Protein AF-A0A969HIW1-F1 (afdb_monomer_lite)

Secondary structure (DSSP, 8-state):
-EEEEEEETTEEEEEEE-SSHHHHTTT----GGGS--TT-EEEPPTTS-SEEEETTT-PEEE-SSEEEHHHH-SSSS-EEEEE-

Structure (mmCIF, N/CA/C/O backbone):
data_AF-A0A969HIW1-F1
#
_entry.id   AF-A0A969HIW1-F1
#
loop_
_atom_site.group_PDB
_atom_site.id
_atom_site.type_symbol
_atom_site.label_atom_id
_atom_site.label_alt_id
_atom_site.label_comp_id
_atom_site.label_asym_id
_atom_site.label_entity_id
_atom_site.label_seq_id
_atom_site.pdbx_PDB_ins_code
_atom_site.Cartn_x
_atom_site.Cartn_y
_atom_site.Cartn_z
_atom_site.occupancy
_atom_site.B_iso_or_equiv
_atom_site.auth_seq_id
_atom_site.auth_comp_id
_atom_site.auth_asym_id
_atom_site.auth_atom_id
_atom_site.pdbx_PDB_model_num
ATOM 1 N N . MET A 1 1 ? 4.675 -10.433 -2.504 1.00 87.38 1 MET A N 1
ATOM 2 C CA . MET A 1 1 ? 4.393 -9.185 -1.763 1.00 87.38 1 MET A CA 1
ATOM 3 C C . MET A 1 1 ? 4.488 -9.487 -0.281 1.00 87.38 1 MET A C 1
ATOM 5 O O . MET A 1 1 ? 4.246 -10.627 0.096 1.00 87.38 1 MET A O 1
ATOM 9 N N . LEU A 1 2 ? 4.834 -8.490 0.523 1.00 94.19 2 LEU A N 1
ATOM 10 C CA . LEU A 1 2 ? 4.699 -8.523 1.970 1.00 94.19 2 LEU A CA 1
ATOM 11 C C . LEU A 1 2 ? 3.711 -7.427 2.372 1.00 94.19 2 LEU A C 1
ATOM 13 O O . LEU A 1 2 ? 3.862 -6.282 1.951 1.00 94.19 2 LEU A O 1
ATOM 17 N N . ALA A 1 3 ? 2.705 -7.779 3.163 1.00 95.44 3 ALA A N 1
ATOM 18 C CA . ALA A 1 3 ? 1.791 -6.823 3.766 1.00 95.44 3 ALA A CA 1
ATOM 19 C C . ALA A 1 3 ? 1.528 -7.245 5.207 1.00 95.44 3 ALA A C 1
ATOM 21 O O . ALA A 1 3 ? 1.305 -8.427 5.470 1.00 95.44 3 ALA A O 1
ATOM 22 N N . PHE A 1 4 ? 1.565 -6.294 6.131 1.00 95.44 4 PHE A N 1
ATOM 23 C CA . PHE A 1 4 ? 1.228 -6.551 7.524 1.00 95.44 4 PHE A CA 1
ATOM 24 C C . PHE A 1 4 ? 0.606 -5.324 8.173 1.00 95.44 4 PHE A C 1
ATOM 26 O O . PHE A 1 4 ? 0.814 -4.188 7.743 1.00 95.44 4 PHE A O 1
ATOM 33 N N . ILE A 1 5 ? -0.152 -5.577 9.236 1.00 94.06 5 ILE A N 1
ATOM 34 C CA . ILE A 1 5 ? -0.770 -4.541 10.053 1.00 94.06 5 ILE A CA 1
ATOM 35 C C . ILE A 1 5 ? -0.233 -4.649 11.469 1.00 94.06 5 ILE A C 1
ATOM 37 O O . ILE A 1 5 ? -0.179 -5.735 12.046 1.00 94.06 5 ILE A O 1
ATOM 41 N N . ARG A 1 6 ? 0.126 -3.505 12.045 1.00 93.88 6 ARG A N 1
ATOM 42 C CA . ARG A 1 6 ? 0.491 -3.373 13.452 1.00 93.88 6 ARG A CA 1
ATOM 43 C C . ARG A 1 6 ? -0.483 -2.432 14.141 1.00 93.88 6 ARG A C 1
ATOM 45 O O . ARG A 1 6 ? -0.703 -1.320 13.676 1.00 93.88 6 ARG A O 1
ATOM 52 N N . ARG A 1 7 ? -1.034 -2.857 15.275 1.00 91.94 7 ARG A N 1
ATOM 53 C CA . ARG A 1 7 ? -1.838 -1.996 16.150 1.00 91.94 7 ARG A CA 1
ATOM 54 C C . ARG A 1 7 ? -0.978 -1.504 17.306 1.00 91.94 7 ARG A C 1
ATOM 56 O O . ARG A 1 7 ? -0.274 -2.299 17.925 1.00 91.94 7 ARG A O 1
ATOM 63 N N . SER A 1 8 ? -1.009 -0.204 17.576 1.00 90.69 8 SER A N 1
ATOM 64 C CA . SER A 1 8 ? -0.264 0.422 18.672 1.00 90.69 8 SER A CA 1
ATOM 65 C C . SER A 1 8 ? -0.996 1.675 19.139 1.00 90.69 8 SER A C 1
ATOM 67 O O . SER A 1 8 ? -1.333 2.515 18.314 1.00 90.69 8 SER A O 1
ATOM 69 N N . GLN A 1 9 ? -1.231 1.809 20.449 1.00 87.81 9 GLN A N 1
ATOM 70 C CA . GLN A 1 9 ? -1.868 2.991 21.059 1.00 87.81 9 GLN A CA 1
ATOM 71 C C . GLN A 1 9 ? -3.202 3.406 20.395 1.00 87.81 9 GLN A C 1
ATOM 73 O O . GLN A 1 9 ? -3.440 4.580 20.139 1.00 87.81 9 GLN A O 1
ATOM 78 N N . GLY A 1 10 ? -4.064 2.438 20.066 1.00 87.38 10 GLY A N 1
ATOM 79 C CA . GLY A 1 10 ? -5.361 2.702 19.419 1.00 87.38 10 GLY A CA 1
ATOM 80 C C . GLY A 1 10 ? -5.288 3.023 17.922 1.00 87.38 10 GLY A C 1
ATOM 81 O O . GLY A 1 10 ? -6.325 3.123 17.281 1.00 87.38 10 GLY A O 1
ATOM 82 N N . GLN A 1 11 ? -4.088 3.115 17.349 1.00 90.62 11 GLN A N 1
ATOM 83 C CA . GLN A 1 11 ? -3.865 3.362 15.928 1.00 90.62 11 GLN A CA 1
ATOM 84 C C . GLN A 1 11 ? -3.509 2.067 15.194 1.00 90.62 11 GLN A C 1
ATOM 86 O O . GLN A 1 11 ? -2.810 1.196 15.731 1.00 90.62 11 GL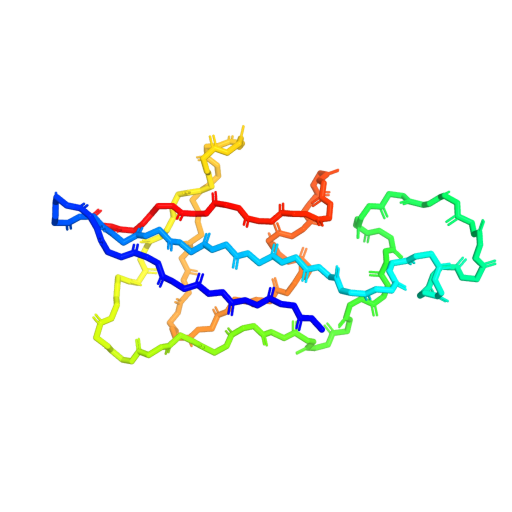N A O 1
ATOM 91 N N . SER A 1 12 ? -3.974 1.940 13.951 1.00 93.25 12 SER A N 1
ATOM 92 C CA . SER A 1 12 ? -3.594 0.859 13.040 1.00 93.25 12 SER A CA 1
ATOM 93 C C . SER A 1 12 ? -2.588 1.369 12.019 1.00 93.25 12 SER A C 1
ATOM 95 O O . SER A 1 12 ? -2.784 2.400 11.388 1.00 93.25 12 SER A O 1
ATOM 97 N N . TYR A 1 13 ? -1.516 0.618 11.830 1.00 95.00 13 TYR A N 1
ATOM 98 C CA . TYR A 1 13 ? -0.467 0.912 10.868 1.00 95.00 13 TYR A CA 1
ATOM 99 C C . TYR A 1 13 ? -0.407 -0.213 9.848 1.00 95.00 13 TYR A C 1
ATOM 101 O O . TYR A 1 13 ? -0.168 -1.359 10.224 1.00 95.00 13 TYR A O 1
ATOM 109 N N . LEU A 1 14 ? -0.620 0.103 8.577 1.00 95.06 14 LEU A N 1
ATOM 110 C CA . LEU A 1 14 ? -0.505 -0.826 7.461 1.00 95.06 14 LEU A CA 1
ATOM 111 C C . LEU A 1 14 ? 0.810 -0.569 6.729 1.00 95.06 14 LEU A C 1
ATOM 113 O O . LEU A 1 14 ? 1.089 0.558 6.325 1.00 95.06 14 LEU A O 1
ATOM 117 N N . VAL A 1 15 ? 1.591 -1.625 6.522 1.00 96.31 15 VAL A N 1
ATOM 118 C CA . VAL A 1 15 ? 2.809 -1.584 5.711 1.00 96.31 15 VAL A CA 1
ATOM 119 C C . VAL A 1 15 ? 2.662 -2.566 4.560 1.00 96.31 15 VAL A C 1
ATOM 121 O O . VAL A 1 15 ? 2.333 -3.734 4.781 1.00 96.31 15 VAL A O 1
ATOM 124 N N . VAL A 1 16 ? 2.924 -2.103 3.338 1.00 96.06 16 VAL A N 1
ATOM 125 C CA . VAL A 1 16 ? 2.896 -2.929 2.123 1.00 96.06 16 VAL A CA 1
ATOM 126 C C . VAL A 1 16 ? 4.177 -2.698 1.337 1.00 96.06 16 VAL A C 1
ATOM 128 O O . VAL A 1 16 ? 4.534 -1.560 1.039 1.00 96.06 16 VAL A O 1
ATOM 131 N N . ALA A 1 17 ? 4.858 -3.783 0.980 1.00 94.88 17 ALA A N 1
ATOM 132 C CA . ALA A 1 17 ? 6.067 -3.751 0.173 1.00 94.88 17 ALA A CA 1
ATOM 133 C C . ALA A 1 17 ? 6.035 -4.852 -0.905 1.00 9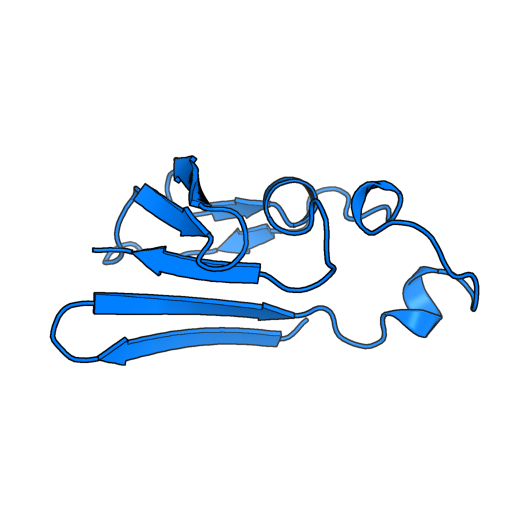4.88 17 ALA A C 1
ATOM 135 O O . ALA A 1 17 ? 5.666 -6.006 -0.632 1.00 94.88 17 ALA A O 1
ATOM 136 N N . PRO A 1 18 ? 6.437 -4.546 -2.148 1.00 92.50 18 PRO A N 1
ATOM 137 C CA . PRO A 1 18 ? 6.619 -5.562 -3.164 1.00 92.50 18 PRO A CA 1
ATOM 138 C C . PRO A 1 18 ? 7.825 -6.443 -2.821 1.00 92.50 18 PRO A C 1
ATOM 140 O O . PRO A 1 18 ? 8.834 -5.986 -2.293 1.00 92.50 18 PRO A O 1
ATOM 143 N N . LEU A 1 19 ? 7.735 -7.725 -3.177 1.00 90.81 19 LEU A N 1
ATOM 144 C CA . LEU A 1 19 ? 8.887 -8.629 -3.158 1.00 90.81 19 LEU A CA 1
ATOM 145 C C . LEU A 1 19 ? 9.403 -8.766 -4.589 1.00 90.81 19 LEU A C 1
ATOM 147 O O . LEU A 1 19 ? 8.613 -8.718 -5.529 1.00 90.81 19 LEU A O 1
ATOM 151 N N . TYR A 1 20 ? 10.710 -8.963 -4.748 1.00 87.75 20 TYR A N 1
ATOM 152 C CA . TYR A 1 20 ? 11.347 -9.183 -6.053 1.00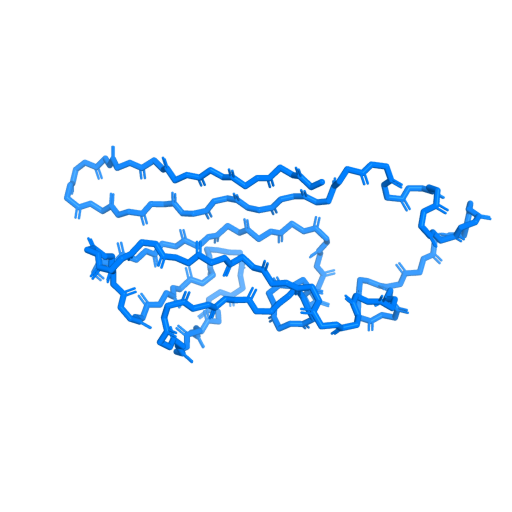 87.75 20 TYR A CA 1
ATOM 153 C C . TYR A 1 20 ? 11.143 -8.042 -7.071 1.00 87.75 20 TYR A C 1
ATOM 155 O O . TYR A 1 20 ? 11.050 -8.293 -8.271 1.00 87.75 20 TYR A O 1
ATOM 163 N N . LEU A 1 21 ? 11.122 -6.785 -6.611 1.00 85.50 21 LEU A N 1
ATOM 164 C CA . LEU A 1 21 ? 10.906 -5.593 -7.445 1.00 85.50 21 LEU A CA 1
ATOM 165 C C . LEU A 1 21 ? 11.794 -5.549 -8.702 1.00 85.50 21 LEU A C 1
ATOM 167 O O . LEU A 1 21 ? 11.300 -5.322 -9.803 1.00 85.50 21 LEU A O 1
ATOM 171 N N . ALA A 1 22 ? 13.083 -5.873 -8.561 1.00 83.00 22 ALA A N 1
ATOM 172 C CA . ALA A 1 22 ? 14.026 -5.910 -9.680 1.00 83.00 22 ALA A CA 1
ATOM 173 C C . ALA A 1 22 ? 13.630 -6.909 -10.789 1.00 83.00 22 ALA A C 1
ATOM 175 O O . ALA A 1 22 ? 13.899 -6.667 -11.967 1.00 83.00 22 ALA A O 1
ATOM 176 N N . ARG A 1 23 ? 12.962 -8.019 -10.439 1.00 83.50 23 ARG A N 1
ATOM 177 C CA . ARG A 1 23 ? 12.472 -9.004 -11.417 1.00 83.50 23 ARG A CA 1
ATOM 178 C C . ARG A 1 23 ? 11.242 -8.501 -12.165 1.00 83.50 23 ARG A C 1
ATOM 180 O O . ARG A 1 23 ? 11.137 -8.753 -13.361 1.00 83.50 23 ARG A O 1
ATOM 187 N N . MET A 1 24 ? 10.350 -7.769 -11.492 1.00 79.06 24 MET A N 1
ATOM 188 C CA . MET A 1 24 ? 9.124 -7.239 -12.107 1.00 79.06 24 MET A CA 1
ATOM 189 C C . MET A 1 24 ? 9.433 -6.272 -13.256 1.00 79.06 24 MET A C 1
ATOM 191 O O . MET A 1 24 ? 8.765 -6.310 -14.284 1.00 79.06 24 MET A O 1
ATOM 195 N N . ASN A 1 25 ? 10.519 -5.504 -13.137 1.00 81.38 25 ASN A N 1
ATOM 196 C CA . ASN A 1 25 ? 10.925 -4.527 -14.150 1.00 81.38 25 ASN A CA 1
ATOM 197 C C . ASN A 1 25 ? 12.014 -5.036 -15.105 1.00 81.38 25 ASN A C 1
ATOM 199 O O . ASN A 1 25 ? 12.647 -4.240 -15.798 1.00 81.38 25 ASN A O 1
ATOM 203 N N . LYS A 1 26 ? 12.270 -6.353 -15.147 1.00 82.94 26 LYS A N 1
ATOM 204 C CA . LYS A 1 26 ? 13.320 -6.968 -15.987 1.00 82.94 26 LYS A CA 1
ATOM 205 C C . LYS A 1 26 ? 14.692 -6.285 -15.822 1.00 82.94 26 LYS A C 1
ATOM 207 O O . LYS A 1 26 ? 15.413 -6.088 -16.796 1.00 82.94 26 LYS A O 1
ATOM 212 N N . GLY A 1 27 ? 15.028 -5.880 -14.595 1.00 79.69 27 GLY A N 1
ATOM 213 C CA . GLY A 1 27 ? 16.279 -5.184 -14.277 1.00 79.69 27 GLY A CA 1
ATOM 214 C C . GLY A 1 27 ? 16.320 -3.693 -14.630 1.00 79.69 27 GLY A C 1
ATOM 215 O O . GLY A 1 27 ? 17.353 -3.065 -14.419 1.00 79.69 27 GLY A O 1
ATOM 216 N N . ARG A 1 28 ? 15.230 -3.101 -15.135 1.00 82.38 28 ARG A N 1
ATOM 217 C CA . ARG A 1 28 ? 15.138 -1.655 -15.376 1.00 82.38 28 ARG A CA 1
ATOM 218 C C . ARG A 1 28 ? 14.708 -0.915 -14.113 1.00 82.38 28 ARG A C 1
ATOM 220 O O . ARG A 1 28 ? 13.866 -1.393 -13.352 1.00 82.38 28 ARG A O 1
ATOM 227 N N . VAL A 1 29 ? 15.253 0.282 -13.929 1.00 82.62 29 VAL A N 1
ATOM 228 C CA . VAL A 1 29 ? 14.724 1.252 -12.969 1.00 82.62 29 VAL A CA 1
ATOM 229 C C . VAL A 1 29 ? 13.596 1.996 -13.671 1.00 82.62 29 VAL A C 1
ATOM 231 O O . VAL A 1 29 ? 13.837 2.669 -14.668 1.00 82.62 29 VAL A O 1
ATOM 234 N N . VAL A 1 30 ? 12.373 1.833 -13.177 1.00 86.81 30 VAL A N 1
ATOM 235 C CA . VAL A 1 30 ? 11.198 2.579 -13.643 1.00 86.81 30 VAL A CA 1
ATOM 236 C C . VAL A 1 30 ? 10.484 3.182 -12.435 1.00 86.81 30 VAL A C 1
ATOM 238 O O . VAL A 1 30 ? 10.561 2.601 -11.342 1.00 86.81 30 VAL A O 1
ATOM 241 N N 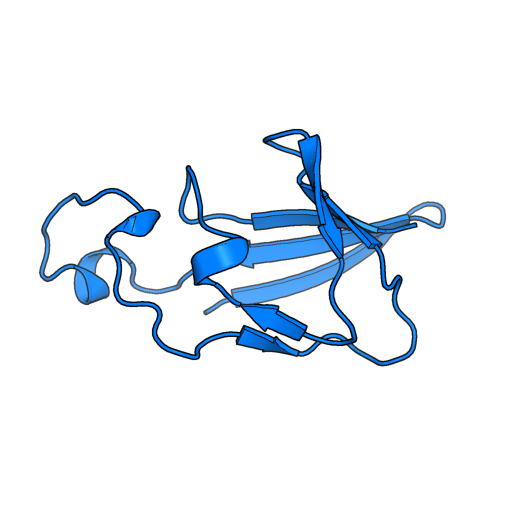. PRO A 1 31 ? 9.802 4.326 -12.599 1.00 86.69 31 PRO A N 1
ATOM 242 C CA . PRO A 1 31 ? 8.928 4.875 -11.574 1.00 86.69 31 PRO A CA 1
ATOM 243 C C . PRO A 1 31 ? 7.904 3.835 -11.087 1.00 86.69 31 PRO A C 1
ATOM 245 O O . PRO A 1 31 ? 7.399 3.055 -11.896 1.00 86.69 31 PRO A O 1
ATOM 248 N N . PRO A 1 32 ? 7.534 3.824 -9.794 1.00 85.69 32 PRO A N 1
ATOM 249 C CA . PRO A 1 32 ? 6.531 2.896 -9.263 1.00 85.69 32 PRO A CA 1
ATOM 250 C C . PRO A 1 32 ? 5.187 2.941 -9.993 1.00 85.69 32 PRO A C 1
ATOM 252 O O . PRO A 1 32 ? 4.558 1.898 -10.167 1.00 85.69 32 PRO A O 1
ATOM 255 N N . ALA A 1 33 ? 4.792 4.122 -10.477 1.00 83.69 33 ALA A N 1
ATOM 256 C CA . ALA A 1 33 ? 3.590 4.326 -11.280 1.00 83.69 33 ALA A CA 1
ATOM 257 C C . ALA A 1 33 ? 3.625 3.623 -12.655 1.00 83.69 33 ALA A C 1
ATOM 259 O O . ALA A 1 33 ? 2.572 3.335 -13.216 1.00 83.69 33 ALA A O 1
ATOM 260 N N . GLU A 1 34 ? 4.811 3.325 -13.195 1.00 87.94 34 GLU A N 1
ATOM 261 C CA . GLU A 1 34 ? 4.979 2.625 -14.478 1.00 87.94 34 GLU A CA 1
ATOM 262 C C . GLU A 1 34 ? 5.027 1.098 -14.324 1.00 87.94 34 GLU A C 1
ATOM 264 O O . GLU A 1 34 ? 4.975 0.360 -15.311 1.00 87.94 34 GLU A O 1
ATOM 269 N N . ILE A 1 35 ? 5.120 0.595 -13.090 1.00 88.62 35 ILE A N 1
ATOM 270 C CA . ILE A 1 35 ? 5.111 -0.844 -12.830 1.00 88.62 35 ILE A CA 1
ATOM 271 C C . ILE A 1 35 ? 3.691 -1.370 -13.096 1.00 88.62 35 ILE A C 1
ATOM 273 O O . ILE A 1 35 ? 2.726 -0.835 -12.544 1.00 88.62 35 ILE A O 1
ATOM 277 N N . PRO A 1 36 ? 3.518 -2.433 -13.907 1.00 88.12 36 PRO A N 1
ATOM 278 C CA . PRO A 1 36 ? 2.202 -2.940 -14.280 1.00 88.12 36 PRO A CA 1
ATOM 279 C C . PRO A 1 36 ? 1.578 -3.755 -13.137 1.00 88.12 36 PRO A C 1
ATOM 281 O O . PRO A 1 36 ? 1.457 -4.976 -13.209 1.00 88.12 36 PRO A O 1
ATOM 284 N N . TRP A 1 37 ? 1.152 -3.078 -12.069 1.00 89.31 37 TRP A N 1
ATOM 285 C CA . TRP A 1 37 ? 0.522 -3.700 -10.899 1.00 89.31 37 TRP A CA 1
ATOM 286 C C . TRP A 1 37 ? -0.791 -4.431 -11.225 1.00 89.31 37 TRP A C 1
ATOM 288 O O . TRP A 1 37 ? -1.229 -5.300 -10.464 1.00 89.31 37 TRP A O 1
ATOM 298 N N . GLY A 1 38 ? -1.433 -4.081 -12.344 1.00 88.56 38 GLY A N 1
ATOM 299 C CA . GLY A 1 38 ? -2.679 -4.686 -12.806 1.00 88.56 38 GLY A CA 1
ATOM 300 C C . GLY A 1 38 ? -3.828 -4.474 -11.817 1.00 88.56 38 GLY A C 1
ATOM 301 O O . GLY A 1 38 ? -4.132 -3.346 -11.420 1.00 88.56 38 GLY A O 1
ATOM 302 N N . ASN A 1 39 ? -4.472 -5.573 -11.423 1.00 91.81 39 ASN A N 1
ATOM 303 C CA . ASN A 1 39 ? -5.537 -5.610 -10.419 1.00 91.81 39 ASN A CA 1
ATOM 304 C C . ASN A 1 39 ? -5.040 -6.067 -9.036 1.00 91.81 39 ASN A C 1
ATOM 306 O O . ASN A 1 39 ? -5.861 -6.401 -8.183 1.00 91.81 39 ASN A O 1
ATOM 310 N N . THR A 1 40 ? -3.723 -6.097 -8.804 1.00 92.12 40 THR A N 1
ATOM 311 C CA . THR A 1 40 ? -3.159 -6.519 -7.516 1.00 92.12 40 THR A CA 1
ATOM 312 C C . THR A 1 40 ? -3.584 -5.550 -6.417 1.00 92.12 40 THR A C 1
ATOM 314 O O . THR A 1 40 ? -3.412 -4.334 -6.543 1.00 92.12 40 THR A O 1
ATOM 317 N N . HIS A 1 41 ? -4.132 -6.093 -5.333 1.00 94.00 41 HIS A N 1
ATOM 318 C CA . HIS A 1 41 ? -4.625 -5.322 -4.200 1.00 94.00 41 HIS A CA 1
ATOM 319 C C . HIS A 1 41 ? -4.362 -6.044 -2.878 1.00 94.00 41 HIS A C 1
ATOM 321 O O . HIS A 1 41 ? -4.229 -7.267 -2.824 1.00 94.00 41 HIS A O 1
ATOM 327 N N . VAL A 1 42 ? -4.288 -5.262 -1.805 1.00 93.38 42 VAL A N 1
ATOM 328 C CA . VAL A 1 42 ? -4.332 -5.749 -0.426 1.00 93.38 42 VAL A CA 1
ATOM 329 C C . VAL A 1 42 ? -5.791 -5.803 0.002 1.00 93.38 42 VAL A C 1
ATOM 331 O O . VAL A 1 42 ? -6.498 -4.809 -0.128 1.00 93.38 42 VAL A O 1
ATOM 334 N N . ILE A 1 43 ? -6.232 -6.947 0.522 1.00 92.81 43 ILE A N 1
ATOM 335 C CA . ILE A 1 43 ? -7.554 -7.103 1.140 1.00 92.81 43 ILE A CA 1
ATOM 336 C C . ILE A 1 43 ? -7.423 -6.735 2.621 1.00 92.81 43 ILE A C 1
ATOM 338 O O . ILE A 1 43 ? -6.596 -7.306 3.335 1.00 92.81 43 ILE A O 1
ATOM 342 N N . LEU A 1 44 ? -8.233 -5.786 3.082 1.00 90.38 44 LEU A N 1
ATOM 343 C CA . LEU A 1 44 ? -8.273 -5.339 4.469 1.00 90.38 44 LEU A CA 1
ATOM 344 C C . LEU A 1 44 ? -9.359 -6.103 5.247 1.00 90.38 44 LEU A C 1
ATOM 346 O O . LEU A 1 44 ? -10.496 -6.211 4.783 1.00 90.38 44 LEU A O 1
ATOM 350 N N . PRO A 1 45 ? -9.042 -6.628 6.443 1.00 87.25 45 PRO A N 1
ATOM 351 C CA . PRO A 1 45 ? -10.038 -7.151 7.374 1.00 87.25 45 PRO A CA 1
ATOM 352 C C . PRO A 1 45 ? -11.187 -6.171 7.663 1.00 87.25 45 PRO A C 1
ATOM 354 O O . PRO A 1 45 ? -10.967 -4.972 7.798 1.00 87.25 45 PRO A O 1
ATOM 357 N N . LYS A 1 46 ? -12.404 -6.699 7.858 1.00 85.00 46 LYS A N 1
ATOM 358 C CA . LYS A 1 46 ? -13.637 -5.911 8.090 1.00 85.00 46 LYS A CA 1
ATOM 359 C C . LYS A 1 46 ? -13.625 -5.024 9.346 1.00 85.00 46 LYS A C 1
ATOM 361 O O . LYS A 1 46 ? -14.497 -4.185 9.501 1.00 85.00 46 LYS A O 1
ATOM 366 N N . ASN A 1 47 ? -12.703 -5.251 10.277 1.00 84.62 47 ASN A N 1
ATOM 367 C CA . ASN A 1 47 ? -12.611 -4.550 11.561 1.00 84.62 47 ASN A CA 1
ATOM 368 C C . ASN A 1 47 ? -11.510 -3.476 11.564 1.00 84.62 47 ASN A C 1
ATOM 370 O O . ASN A 1 47 ? -10.852 -3.260 12.588 1.00 84.62 47 ASN A O 1
ATOM 374 N N . LEU A 1 48 ? -11.247 -2.883 10.406 1.00 86.56 48 LEU A N 1
ATOM 375 C CA . LEU A 1 48 ? -10.252 -1.839 10.221 1.00 86.56 48 LEU A CA 1
ATOM 376 C C . LEU A 1 48 ? -10.912 -0.548 9.731 1.00 86.56 48 LEU A C 1
ATOM 378 O O . LEU A 1 48 ? -12.035 -0.604 9.238 1.00 86.56 48 LEU A O 1
ATOM 382 N N . PRO A 1 49 ? -10.225 0.597 9.865 1.00 84.19 49 PRO A N 1
ATOM 383 C CA . PRO A 1 49 ? -10.712 1.871 9.350 1.00 84.19 49 PRO A CA 1
ATOM 384 C C . PRO A 1 49 ? -10.963 1.832 7.838 1.00 84.19 49 PRO A C 1
ATOM 386 O O . PRO A 1 49 ? -10.222 1.180 7.097 1.00 84.19 49 PRO A O 1
ATOM 389 N N . ASP A 1 50 ? -11.968 2.580 7.386 1.00 86.62 50 ASP A N 1
ATOM 390 C CA . ASP A 1 50 ? -12.243 2.806 5.958 1.00 86.62 50 ASP A CA 1
ATOM 391 C C . ASP A 1 50 ? -11.375 3.926 5.363 1.00 86.62 5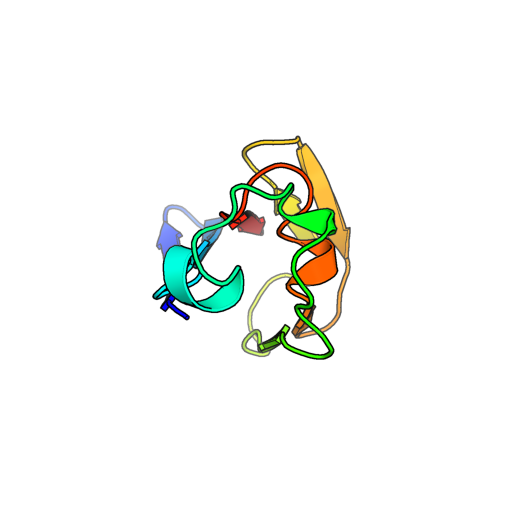0 ASP A C 1
ATOM 393 O O . ASP A 1 50 ? -11.188 4.014 4.146 1.00 86.62 50 ASP A O 1
ATOM 397 N N . GLU A 1 51 ? -10.822 4.775 6.233 1.00 91.12 51 GLU A N 1
ATOM 398 C CA . GLU A 1 51 ? -9.929 5.865 5.873 1.00 91.12 51 GLU A CA 1
ATOM 399 C C . GLU A 1 51 ? -8.508 5.595 6.363 1.00 91.12 51 GLU A C 1
ATOM 401 O O . GLU A 1 51 ? -8.269 5.205 7.510 1.00 91.12 51 GLU A O 1
ATOM 406 N N . TRP A 1 52 ? -7.554 5.845 5.471 1.00 93.75 52 TRP A N 1
ATOM 407 C CA . TRP A 1 52 ? -6.138 5.676 5.733 1.00 93.75 52 TRP A CA 1
ATOM 408 C C . TRP A 1 52 ? -5.359 6.884 5.237 1.00 93.75 52 TRP A C 1
ATOM 410 O O . TRP A 1 52 ? -5.631 7.421 4.167 1.00 93.75 52 TRP A O 1
ATOM 420 N N . ILE A 1 53 ? -4.349 7.288 5.997 1.00 95.00 53 ILE A N 1
ATOM 421 C CA . ILE A 1 53 ? -3.444 8.379 5.637 1.00 95.00 53 ILE A CA 1
ATOM 422 C C . ILE A 1 53 ? -2.073 7.780 5.360 1.00 95.00 53 ILE A C 1
ATOM 424 O O . ILE A 1 53 ? -1.498 7.139 6.242 1.00 95.00 53 ILE A O 1
ATOM 428 N N . ASP A 1 54 ? -1.550 7.995 4.159 1.00 94.25 54 ASP A N 1
ATOM 429 C CA . ASP A 1 54 ? -0.161 7.700 3.832 1.00 94.25 54 ASP A CA 1
ATOM 430 C C . ASP A 1 54 ? 0.747 8.582 4.696 1.00 94.25 54 ASP A C 1
ATOM 432 O O . ASP A 1 54 ? 0.687 9.810 4.648 1.00 94.25 54 ASP A O 1
ATOM 436 N N . VAL A 1 55 ? 1.582 7.953 5.512 1.00 94.44 55 VAL A N 1
ATOM 437 C CA . VAL A 1 55 ? 2.497 8.623 6.438 1.00 94.44 55 VAL A CA 1
ATOM 438 C C . VAL A 1 55 ? 3.609 9.358 5.686 1.00 94.44 55 VAL A C 1
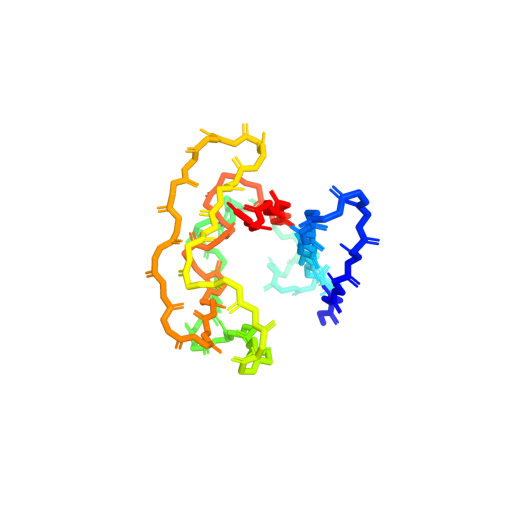ATOM 440 O O . VAL A 1 55 ? 4.159 10.320 6.217 1.00 94.44 55 VAL A O 1
ATOM 443 N N . LEU A 1 56 ? 3.942 8.926 4.466 1.00 91.44 56 LEU A N 1
ATOM 444 C CA . LEU A 1 56 ? 5.029 9.499 3.673 1.00 91.44 56 LEU A CA 1
ATOM 445 C C . LEU A 1 56 ? 4.575 10.736 2.892 1.00 91.44 56 LEU A C 1
ATOM 447 O O . LEU A 1 56 ? 5.286 11.736 2.871 1.00 91.44 56 LEU A O 1
ATOM 451 N N . SER A 1 57 ? 3.394 10.671 2.272 1.00 90.75 57 SER A N 1
ATOM 452 C CA . SER A 1 57 ? 2.887 11.726 1.378 1.00 90.75 57 SER A CA 1
ATOM 453 C C . SER A 1 57 ? 1.760 12.576 1.978 1.00 90.75 57 SER A C 1
ATOM 455 O O . SER A 1 57 ? 1.415 13.625 1.437 1.00 90.75 57 SER A O 1
ATOM 457 N N . GLY A 1 58 ? 1.138 12.128 3.073 1.00 92.56 58 GLY A N 1
ATOM 458 C CA . GLY A 1 58 ? -0.083 12.724 3.621 1.00 92.56 58 GLY A CA 1
ATOM 459 C C . GLY A 1 58 ? -1.347 12.425 2.804 1.00 92.56 58 GLY A C 1
ATOM 460 O O . GLY A 1 58 ? -2.426 12.909 3.153 1.00 92.56 58 GLY A O 1
ATOM 461 N N . TYR A 1 59 ? -1.245 11.637 1.727 1.00 90.69 59 TYR A N 1
ATOM 462 C CA . TYR A 1 59 ? -2.379 11.275 0.884 1.00 90.69 59 TYR A CA 1
ATOM 463 C C . TYR A 1 59 ? -3.433 10.485 1.668 1.00 90.69 59 TYR A C 1
ATOM 465 O O . TYR A 1 59 ? -3.120 9.526 2.372 1.00 90.69 59 TYR A O 1
ATOM 473 N N . ARG A 1 60 ? -4.702 10.876 1.519 1.00 92.12 60 ARG A N 1
ATOM 474 C CA . ARG A 1 60 ? -5.843 10.150 2.085 1.00 92.12 60 ARG A CA 1
ATOM 475 C C . ARG A 1 60 ? -6.338 9.118 1.085 1.00 92.12 60 ARG A C 1
ATOM 477 O O . ARG A 1 60 ? -6.770 9.469 -0.010 1.00 92.12 60 ARG A O 1
ATOM 484 N N . TYR A 1 61 ? -6.307 7.860 1.494 1.00 90.56 61 TYR A N 1
ATOM 485 C CA . TYR A 1 61 ? -6.922 6.757 0.783 1.00 90.56 61 TYR A CA 1
ATOM 486 C C . TYR A 1 61 ? -8.267 6.425 1.433 1.00 90.56 61 TYR A C 1
ATOM 488 O O . TYR A 1 61 ? -8.331 6.105 2.622 1.00 90.56 61 TYR A O 1
ATOM 496 N N . GLN A 1 62 ? -9.335 6.487 0.639 1.00 86.44 62 GLN A N 1
ATOM 497 C CA . GLN A 1 62 ? -10.670 6.036 1.019 1.00 86.44 62 GLN A CA 1
ATOM 498 C C . GLN A 1 62 ? -11.024 4.824 0.164 1.00 86.44 62 GLN A C 1
ATOM 500 O O . GLN A 1 62 ? -11.117 4.925 -1.060 1.00 86.44 62 GLN A O 1
ATOM 505 N N . GLY A 1 63 ? -11.209 3.670 0.797 1.00 73.38 63 GLY A N 1
ATOM 506 C CA . GLY A 1 63 ? -11.555 2.454 0.074 1.00 73.38 63 GLY A CA 1
ATOM 507 C C . GLY A 1 63 ? -12.074 1.367 0.998 1.00 73.38 63 GLY A C 1
ATOM 508 O O . GLY A 1 63 ? -11.435 1.009 1.983 1.00 73.38 63 GLY A O 1
ATOM 509 N N . ALA A 1 64 ? -13.235 0.820 0.647 1.00 72.81 64 ALA A N 1
ATOM 510 C CA . ALA A 1 64 ? -13.913 -0.202 1.428 1.00 72.81 64 ALA A CA 1
ATOM 511 C C . ALA A 1 64 ? -13.196 -1.554 1.292 1.00 72.81 64 ALA A C 1
ATOM 513 O O . ALA A 1 64 ? -13.339 -2.252 0.287 1.00 72.81 64 ALA A O 1
ATOM 514 N N . GLY A 1 65 ? -12.413 -1.927 2.304 1.00 85.00 65 GLY A N 1
ATOM 515 C CA . GLY A 1 65 ? -11.884 -3.286 2.449 1.00 85.00 65 GLY A CA 1
ATOM 516 C C . GLY A 1 65 ? -10.783 -3.697 1.463 1.00 85.00 65 GLY A C 1
ATOM 517 O O . GLY A 1 65 ? -10.331 -4.839 1.522 1.00 85.00 65 GLY A O 1
ATOM 518 N N . GLN A 1 66 ? -10.329 -2.817 0.566 1.00 91.62 66 GLN A N 1
ATOM 519 C CA . GLN A 1 66 ? -9.242 -3.125 -0.367 1.00 91.62 66 GLN A CA 1
ATOM 520 C C . GLN A 1 66 ? -8.410 -1.903 -0.766 1.00 91.62 66 GLN A C 1
ATOM 522 O O . GLN A 1 66 ? -8.922 -0.788 -0.881 1.00 91.62 66 GLN A O 1
ATOM 527 N N . MET A 1 67 ? -7.124 -2.144 -1.026 1.00 92.69 67 MET A N 1
ATOM 528 C CA . MET A 1 67 ? -6.147 -1.154 -1.484 1.00 92.69 67 MET A CA 1
ATOM 529 C C . MET A 1 67 ? -5.409 -1.637 -2.724 1.00 92.69 67 MET A C 1
ATOM 531 O O . MET A 1 67 ? -4.625 -2.584 -2.639 1.00 92.69 67 MET A O 1
ATOM 535 N N . TYR A 1 68 ? -5.626 -0.994 -3.872 1.00 92.81 68 TYR A N 1
ATOM 536 C CA . TYR A 1 68 ? -4.898 -1.349 -5.090 1.00 92.81 68 TYR A CA 1
ATOM 537 C C . TYR A 1 68 ? -3.466 -0.826 -5.049 1.00 92.81 68 TYR A C 1
ATOM 539 O O . TYR A 1 68 ? -3.219 0.327 -4.706 1.00 92.81 68 TYR A O 1
ATOM 547 N N . LEU A 1 69 ? -2.514 -1.656 -5.483 1.00 92.06 69 LEU A N 1
ATOM 548 C CA . LEU A 1 69 ? -1.094 -1.292 -5.468 1.00 92.06 69 LEU A CA 1
ATOM 549 C C . LEU A 1 69 ? -0.787 -0.068 -6.334 1.00 92.06 69 LEU A C 1
ATOM 551 O O . LEU A 1 69 ? 0.006 0.771 -5.929 1.00 92.06 69 LEU A O 1
ATOM 555 N N . ARG A 1 70 ? -1.467 0.078 -7.477 1.00 90.25 70 ARG A N 1
ATOM 556 C CA . ARG A 1 70 ? -1.351 1.267 -8.339 1.00 90.25 70 ARG A CA 1
ATOM 557 C C . ARG A 1 70 ? -1.760 2.571 -7.637 1.00 90.25 70 ARG A C 1
ATOM 559 O O . ARG A 1 70 ? -1.264 3.627 -8.007 1.00 90.25 70 ARG A O 1
ATOM 566 N N . ASP A 1 71 ? -2.632 2.485 -6.632 1.00 89.31 71 ASP A N 1
ATOM 567 C CA . ASP A 1 71 ? -3.135 3.646 -5.896 1.00 89.31 71 ASP A CA 1
ATOM 568 C C . ASP A 1 71 ? -2.252 3.956 -4.678 1.00 89.31 71 ASP A C 1
ATOM 570 O O . ASP A 1 71 ? -2.122 5.117 -4.298 1.00 89.31 71 ASP A O 1
ATOM 574 N N . ILE A 1 72 ? -1.616 2.937 -4.081 1.00 91.44 72 ILE A N 1
ATOM 575 C CA . ILE A 1 72 ? -0.793 3.094 -2.870 1.00 91.44 72 ILE A CA 1
ATOM 576 C C . ILE A 1 72 ? 0.722 3.168 -3.130 1.00 91.44 72 ILE A C 1
ATOM 578 O O . ILE A 1 72 ? 1.446 3.645 -2.264 1.00 91.44 72 ILE A O 1
ATOM 582 N N . PHE A 1 73 ? 1.216 2.737 -4.297 1.00 91.94 73 PHE A N 1
ATOM 583 C CA . PHE A 1 73 ? 2.625 2.833 -4.719 1.00 91.94 73 PHE A CA 1
ATOM 584 C C . PHE A 1 73 ? 2.815 3.927 -5.773 1.00 91.94 73 PHE A C 1
ATOM 586 O O . PHE A 1 73 ? 3.207 3.662 -6.910 1.00 91.94 73 PHE A O 1
ATOM 593 N N . ARG A 1 74 ? 2.497 5.170 -5.402 1.00 81.62 74 ARG A N 1
ATOM 594 C CA . ARG A 1 74 ? 2.498 6.312 -6.330 1.00 81.62 74 ARG A CA 1
ATOM 595 C C . ARG A 1 74 ? 3.905 6.844 -6.590 1.00 81.62 74 ARG A C 1
ATOM 597 O O . ARG A 1 74 ? 4.340 6.914 -7.734 1.00 81.62 74 ARG A O 1
ATOM 604 N N . GLU A 1 75 ? 4.608 7.197 -5.519 1.00 85.56 75 GLU A N 1
ATOM 605 C CA . GLU A 1 75 ? 5.927 7.843 -5.588 1.00 85.56 75 GLU A CA 1
ATOM 606 C C . GLU A 1 75 ? 7.060 6.858 -5.312 1.00 85.56 75 GLU A C 1
ATOM 608 O O . GLU A 1 75 ? 8.084 6.860 -5.993 1.00 85.56 75 GLU A O 1
ATOM 613 N N . VAL A 1 76 ? 6.851 5.973 -4.336 1.00 89.81 76 VAL A N 1
ATOM 614 C CA . VAL A 1 76 ? 7.796 4.931 -3.934 1.00 89.81 76 VAL A CA 1
ATOM 615 C C . VAL A 1 76 ? 7.091 3.571 -3.907 1.00 89.81 76 VAL A C 1
ATOM 617 O O . VAL A 1 76 ? 5.892 3.502 -3.629 1.00 89.81 76 VAL A O 1
ATOM 620 N N . PRO A 1 77 ? 7.799 2.460 -4.182 1.00 90.31 77 PRO A N 1
ATOM 621 C CA . PRO A 1 77 ? 7.236 1.113 -4.137 1.00 90.31 77 PRO A CA 1
ATOM 622 C C . PRO A 1 77 ? 7.195 0.607 -2.684 1.00 90.31 77 PRO A C 1
ATOM 624 O O . PRO A 1 77 ? 7.730 -0.451 -2.357 1.00 90.31 77 PRO A O 1
ATOM 627 N N . LEU A 1 78 ? 6.618 1.419 -1.801 1.00 93.19 78 LEU A N 1
ATOM 628 C CA . LEU A 1 78 ? 6.427 1.193 -0.376 1.00 93.19 78 LEU A CA 1
ATOM 629 C C . LEU A 1 78 ? 5.193 1.988 0.043 1.00 93.19 78 LEU A C 1
ATOM 631 O O . LEU A 1 78 ? 5.080 3.167 -0.268 1.00 93.19 78 LEU A O 1
ATOM 635 N N . ALA A 1 79 ? 4.301 1.350 0.782 1.00 94.31 79 ALA A N 1
ATOM 636 C CA . ALA A 1 79 ? 3.139 1.997 1.360 1.00 94.31 79 ALA A CA 1
ATOM 637 C C . ALA A 1 79 ? 3.237 1.890 2.875 1.00 94.31 79 ALA A C 1
ATOM 639 O O . ALA A 1 79 ? 3.421 0.792 3.410 1.00 94.31 79 ALA A O 1
ATOM 640 N N . PHE A 1 80 ? 3.088 3.022 3.554 1.00 95.88 80 PHE A N 1
ATOM 641 C CA . PHE A 1 80 ? 3.005 3.078 5.002 1.00 95.88 80 PHE A CA 1
ATOM 642 C C . PHE A 1 80 ? 1.823 3.954 5.396 1.00 95.88 80 PHE A C 1
ATOM 644 O O . PHE A 1 80 ? 1.895 5.173 5.322 1.00 95.88 80 PHE A O 1
ATOM 651 N N . TYR A 1 81 ? 0.729 3.322 5.803 1.00 95.31 81 TYR A N 1
ATOM 652 C CA . TYR A 1 81 ? -0.523 3.997 6.104 1.00 95.31 81 TYR A CA 1
ATOM 653 C C . TYR A 1 81 ? -0.844 3.928 7.591 1.00 95.31 81 TYR A C 1
ATOM 655 O O . TYR A 1 81 ? -0.638 2.901 8.240 1.00 95.31 81 TYR A O 1
ATOM 663 N N . ARG A 1 82 ? -1.412 5.009 8.117 1.00 94.94 82 ARG A N 1
ATOM 664 C CA . ARG A 1 82 ? -2.041 5.062 9.435 1.00 94.94 82 ARG A CA 1
ATOM 665 C C . ARG A 1 82 ? -3.553 5.145 9.259 1.00 94.94 82 ARG A C 1
ATOM 667 O O . ARG A 1 82 ? -4.031 6.013 8.535 1.00 94.94 82 ARG A O 1
ATOM 674 N N . GLY A 1 83 ? -4.279 4.269 9.938 1.00 90.69 83 GLY A N 1
ATOM 675 C CA . GLY A 1 83 ? -5.732 4.290 10.043 1.00 90.69 83 GLY A CA 1
ATOM 676 C C . GLY A 1 83 ? -6.153 4.370 11.507 1.00 90.69 83 GLY A C 1
ATOM 677 O O . GLY A 1 83 ? -5.633 3.624 12.346 1.00 90.69 83 GLY A O 1
ATOM 678 N N . GLY A 1 84 ? -7.116 5.240 11.785 1.00 76.12 84 GLY A N 1
ATOM 679 C CA . GLY A 1 84 ? -7.711 5.468 13.098 1.00 76.12 84 GLY A CA 1
ATOM 680 C C . GLY A 1 84 ? -8.402 6.815 13.167 1.00 76.12 84 GLY A C 1
ATOM 681 O O . GLY A 1 84 ? -8.070 7.686 12.330 1.00 76.12 84 GLY A O 1
#

Foldseek 3Di:
DDWDWDDDPNKIKIKDADDPVCVQVVNDDDFQLPRCLDQDKDFADQPFAQWKAFPVPRDIDGHHRIGRQNRQRHGHRMTIIMGD

pLDDT: mean 89.27, std 5.14, range [72.81, 96.31]

Radius of gyration: 12.99 Å; chains: 1; bounding box: 30×22×37 Å

Sequence (84 aa):
MLAFIRRSQGQSYLVVAPLYLARMNKGRVVPPAEIPWGNTHVILPKNLPDEWIDVLSGYRYQGAGQMYLRDIFREVPLAFYRGG